Protein AF-A0A953SGT8-F1 (afdb_monomer_lite)

pLDDT: mean 81.7, std 13.34, range [41.25, 96.5]

Radius of gyration: 14.66 Å; chains: 1; bounding box: 43×28×35 Å

Sequence (87 aa):
SLGSFEFFLEGLDGSAIGHWIFPPEEVARSIGDSAAGSHFRFMLRMDPQRERVSSRHASLRAIFTDRESDERVFSTGTATIRVGASD

Foldseek 3Di:
DFWKKKKFKAAPVRHTPDIDIGGRVNQVVQWDADPVGIDGDDDDDDDPPDDQDQWGWIKMKMWTQGPPPRDIDIDIDTDGDDRDPPD

Structure (mmCIF, N/CA/C/O backbone):
data_AF-A0A953SGT8-F1
#
_entry.id   AF-A0A953SGT8-F1
#
loop_
_atom_site.group_PDB
_atom_site.id
_atom_site.type_symbol
_atom_site.label_atom_id
_atom_site.label_alt_id
_atom_site.label_comp_id
_atom_site.label_asym_id
_atom_site.label_entity_id
_atom_site.label_seq_id
_atom_site.pdbx_PDB_ins_code
_atom_site.Cartn_x
_atom_site.Cartn_y
_atom_site.Cartn_z
_atom_site.occupancy
_atom_site.B_iso_or_equiv
_atom_site.auth_seq_id
_atom_site.auth_comp_id
_atom_site.auth_asym_id
_atom_site.auth_atom_id
_atom_site.pdbx_PDB_model_num
ATOM 1 N N . SER A 1 1 ? -11.031 -2.755 16.974 1.00 60.66 1 SER A N 1
ATOM 2 C CA . SER A 1 1 ? -9.825 -3.524 16.592 1.00 60.66 1 SER A CA 1
ATOM 3 C C . SER A 1 1 ? -9.136 -2.792 15.458 1.00 60.66 1 SER A C 1
ATOM 5 O O . SER A 1 1 ? -9.838 -2.197 14.661 1.00 60.66 1 SER A O 1
ATOM 7 N N . LEU A 1 2 ? -7.807 -2.839 15.332 1.00 81.19 2 LEU A N 1
ATOM 8 C CA . LEU A 1 2 ? -7.171 -2.320 14.114 1.00 81.19 2 LEU A CA 1
ATOM 9 C C . LEU A 1 2 ? -7.503 -3.222 12.915 1.00 81.19 2 LEU A C 1
ATOM 11 O O . LEU A 1 2 ? -7.667 -4.436 13.084 1.00 81.19 2 LEU A O 1
ATOM 15 N N . GLY A 1 3 ? -7.661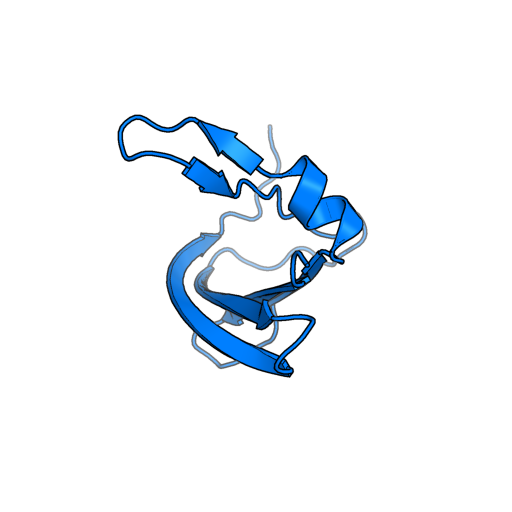 -2.595 11.751 1.00 92.56 3 GLY A N 1
ATOM 16 C CA . GLY A 1 3 ? -7.902 -3.229 10.455 1.00 92.56 3 GLY A CA 1
ATOM 17 C C . GLY A 1 3 ? -6.613 -3.610 9.726 1.00 92.56 3 GLY A C 1
ATOM 18 O O . GLY A 1 3 ? -5.537 -3.597 10.322 1.00 92.56 3 GLY A O 1
ATOM 19 N N . SER A 1 4 ? -6.709 -3.932 8.439 1.00 95.94 4 SER A N 1
ATOM 20 C CA . SER A 1 4 ? -5.561 -4.198 7.559 1.00 95.94 4 SER A CA 1
ATOM 21 C C . SER A 1 4 ? -5.370 -3.082 6.534 1.00 95.94 4 SER A C 1
ATOM 23 O O . SER A 1 4 ? -6.299 -2.333 6.231 1.00 95.94 4 SER A O 1
ATOM 25 N N . PHE A 1 5 ? -4.157 -2.977 5.990 1.00 95.06 5 PHE A N 1
ATOM 26 C CA . PHE A 1 5 ? -3.885 -2.144 4.822 1.00 95.06 5 PHE A CA 1
ATOM 27 C C . PHE A 1 5 ? -3.442 -2.994 3.636 1.00 95.06 5 PHE A C 1
ATOM 29 O O . PHE A 1 5 ? -2.602 -3.882 3.775 1.00 95.06 5 PHE A O 1
ATOM 36 N N . GLU A 1 6 ? -3.935 -2.657 2.453 1.00 96.50 6 GLU A N 1
ATOM 37 C CA . GLU A 1 6 ? -3.411 -3.144 1.183 1.00 96.50 6 GLU A CA 1
ATOM 38 C C . GLU A 1 6 ? -2.918 -1.972 0.340 1.00 96.50 6 GLU A C 1
ATOM 40 O O . GLU A 1 6 ? -3.616 -0.968 0.182 1.00 96.50 6 GLU A O 1
ATOM 45 N N . PHE A 1 7 ? -1.727 -2.109 -0.235 1.00 94.81 7 PHE A N 1
ATOM 46 C CA . PHE A 1 7 ? -1.153 -1.131 -1.150 1.00 94.81 7 PHE A CA 1
ATOM 47 C C . PHE A 1 7 ? -0.986 -1.750 -2.527 1.00 94.81 7 PHE A C 1
ATOM 49 O O . PHE A 1 7 ? -0.348 -2.792 -2.659 1.00 94.81 7 PHE A O 1
ATOM 56 N N . PHE A 1 8 ? -1.506 -1.077 -3.548 1.00 93.94 8 PHE A N 1
ATOM 57 C CA . PHE A 1 8 ? -1.370 -1.451 -4.951 1.00 93.94 8 PHE A CA 1
ATOM 58 C C . PHE A 1 8 ? -0.605 -0.366 -5.687 1.00 93.94 8 PHE A C 1
ATOM 60 O O . PHE A 1 8 ? -0.978 0.807 -5.644 1.00 93.94 8 PHE A O 1
ATOM 67 N N . LEU A 1 9 ? 0.457 -0.765 -6.371 1.00 91.88 9 LEU A N 1
ATOM 68 C CA . LEU A 1 9 ? 1.219 0.091 -7.263 1.00 91.88 9 LEU A CA 1
ATOM 69 C C . LEU A 1 9 ? 0.948 -0.363 -8.690 1.00 91.88 9 LEU A C 1
ATOM 71 O O . LEU A 1 9 ? 1.298 -1.484 -9.061 1.00 91.88 9 LEU A O 1
ATOM 75 N N . GLU A 1 10 ? 0.315 0.499 -9.472 1.00 91.44 10 GLU A N 1
ATOM 76 C CA . GLU A 1 10 ? -0.172 0.191 -10.817 1.00 91.44 10 GLU A CA 1
ATOM 77 C C . GLU A 1 10 ? 0.439 1.177 -11.820 1.00 91.44 10 GLU A C 1
ATOM 79 O O . GLU A 1 10 ? 0.524 2.380 -11.562 1.00 91.44 10 GLU A O 1
ATOM 84 N N . GLY A 1 11 ? 0.897 0.676 -12.967 1.00 88.50 11 GLY A N 1
ATOM 85 C CA . GLY A 1 11 ? 1.283 1.518 -14.094 1.00 88.50 11 GLY A CA 1
ATOM 86 C C . GLY A 1 11 ? 0.069 2.248 -14.671 1.00 88.50 11 GLY A C 1
ATOM 87 O O . GLY A 1 11 ? -1.070 1.823 -14.493 1.00 88.50 11 GLY A O 1
ATOM 88 N N . LEU A 1 12 ? 0.296 3.343 -15.402 1.00 84.12 12 LEU A N 1
ATOM 89 C CA . LEU A 1 12 ? -0.797 4.072 -16.071 1.00 84.12 12 LEU A CA 1
ATOM 90 C C . LEU A 1 12 ? -1.528 3.236 -17.140 1.00 84.12 12 LEU A C 1
ATOM 92 O O . LEU A 1 12 ? -2.643 3.571 -17.523 1.00 84.12 12 LEU A O 1
ATOM 96 N N . ASP A 1 13 ? -0.901 2.158 -17.611 1.00 86.69 13 ASP A N 1
ATOM 97 C CA . ASP A 1 13 ? -1.467 1.155 -18.517 1.00 86.69 13 ASP A CA 1
ATOM 98 C C . ASP A 1 13 ? -2.294 0.074 -17.794 1.00 86.69 13 ASP A C 1
ATOM 100 O O . ASP A 1 13 ? -2.782 -0.857 -18.430 1.00 86.69 13 ASP A O 1
ATOM 104 N N . GLY A 1 14 ? -2.438 0.174 -16.469 1.00 85.81 14 GLY A N 1
ATOM 105 C CA . GLY A 1 14 ? -3.103 -0.823 -15.632 1.00 85.81 14 GLY A CA 1
ATOM 106 C C . GLY A 1 14 ? -2.226 -2.025 -15.274 1.00 85.81 14 GLY A C 1
ATOM 107 O O . GLY A 1 14 ? -2.712 -2.960 -14.640 1.00 85.81 14 GLY A O 1
ATOM 108 N N . SER A 1 15 ? -0.940 -2.035 -15.649 1.00 87.38 15 SER A N 1
ATOM 109 C CA . SER A 1 15 ? -0.036 -3.127 -15.275 1.00 87.38 15 SER A CA 1
ATOM 110 C C . SER A 1 15 ? 0.223 -3.141 -13.765 1.00 87.38 15 SER A C 1
ATOM 112 O O . SER A 1 15 ? 0.547 -2.119 -13.157 1.00 87.38 15 SER A O 1
ATOM 114 N N . ALA A 1 16 ? 0.107 -4.312 -13.138 1.00 89.44 16 ALA A N 1
ATOM 115 C CA . ALA A 1 16 ? 0.405 -4.469 -11.718 1.00 89.44 16 ALA A CA 1
ATOM 116 C C . ALA A 1 16 ? 1.923 -4.417 -11.485 1.00 89.44 16 ALA A C 1
ATOM 118 O O . ALA A 1 16 ? 2.660 -5.327 -11.868 1.00 89.44 16 ALA A O 1
ATOM 119 N N . ILE A 1 17 ? 2.394 -3.359 -10.823 1.00 87.19 17 ILE A N 1
ATOM 120 C CA . ILE A 1 17 ? 3.805 -3.189 -10.471 1.00 87.19 17 ILE A CA 1
ATOM 121 C C . ILE A 1 17 ? 4.076 -3.781 -9.098 1.00 87.19 17 ILE A C 1
ATOM 123 O O . ILE A 1 17 ? 5.106 -4.412 -8.936 1.00 87.19 17 ILE A O 1
ATOM 127 N N . GLY A 1 18 ? 3.200 -3.643 -8.105 1.00 89.12 18 GLY A N 1
ATOM 128 C CA . GLY A 1 18 ? 3.442 -4.181 -6.763 1.00 89.12 18 GLY A CA 1
ATOM 129 C C . GLY A 1 18 ? 2.187 -4.264 -5.909 1.00 89.12 18 GLY A C 1
ATOM 130 O O . GLY A 1 18 ? 1.249 -3.496 -6.108 1.00 89.12 18 GLY A O 1
ATOM 131 N N . HIS A 1 19 ? 2.189 -5.208 -4.970 1.00 93.75 19 HIS A N 1
ATOM 132 C CA . HIS A 1 19 ? 1.115 -5.415 -4.004 1.00 93.75 19 HIS A CA 1
ATOM 133 C C . HIS A 1 19 ? 1.723 -5.745 -2.644 1.00 93.75 19 HIS A C 1
ATOM 135 O O . HIS A 1 19 ? 2.609 -6.595 -2.552 1.00 93.75 19 HIS A O 1
ATOM 141 N N . TRP A 1 20 ? 1.264 -5.051 -1.606 1.00 95.56 20 TRP A N 1
ATOM 142 C CA . TRP A 1 20 ? 1.678 -5.273 -0.223 1.00 95.56 20 TRP A CA 1
ATOM 143 C C . TRP A 1 20 ? 0.454 -5.360 0.666 1.00 95.56 20 TRP A C 1
ATOM 145 O O . TRP A 1 20 ? -0.464 -4.553 0.531 1.00 95.56 20 TRP A O 1
ATOM 155 N N . ILE A 1 21 ? 0.479 -6.307 1.596 1.00 95.31 21 ILE A N 1
ATOM 156 C CA . ILE A 1 21 ? -0.585 -6.526 2.568 1.00 95.31 21 ILE A CA 1
ATOM 157 C C . ILE A 1 21 ? 0.034 -6.385 3.954 1.00 95.31 21 ILE A C 1
ATOM 159 O O . ILE A 1 21 ? 0.985 -7.093 4.275 1.00 95.31 21 ILE A O 1
ATOM 163 N N . PHE A 1 22 ? -0.515 -5.479 4.756 1.00 94.88 22 PHE A N 1
ATOM 164 C CA . PHE A 1 22 ? -0.136 -5.256 6.145 1.00 94.88 22 PHE A CA 1
ATOM 165 C C . PHE A 1 22 ? -1.282 -5.735 7.040 1.00 94.88 22 PHE A C 1
ATOM 167 O O . PHE A 1 22 ? -2.328 -5.075 7.102 1.00 94.88 22 PHE A O 1
ATOM 174 N N . PRO A 1 23 ? -1.129 -6.890 7.709 1.00 94.69 23 PRO A N 1
ATOM 175 C CA . PRO A 1 23 ? -2.157 -7.421 8.593 1.00 94.69 23 PRO A CA 1
ATOM 176 C C . PRO A 1 23 ? -2.283 -6.576 9.877 1.00 94.69 23 PRO A C 1
ATOM 178 O O . PRO A 1 23 ? -1.390 -5.775 10.180 1.00 94.69 23 PRO A O 1
ATOM 181 N N . PRO A 1 24 ? -3.371 -6.732 10.657 1.00 93.38 24 PRO A N 1
ATOM 182 C CA . PRO A 1 24 ? -3.662 -5.882 11.816 1.00 93.38 24 PRO A CA 1
ATOM 183 C C . PRO A 1 24 ? -2.520 -5.726 12.825 1.00 93.38 24 PRO A C 1
ATOM 185 O O . PRO A 1 24 ? -2.312 -4.645 13.376 1.00 93.38 24 PRO A O 1
ATOM 188 N N . GLU A 1 25 ? -1.753 -6.786 13.062 1.00 92.12 25 GLU A N 1
ATOM 189 C CA . GLU A 1 25 ? -0.595 -6.779 13.951 1.00 92.12 25 GLU A CA 1
ATOM 190 C C . GLU A 1 25 ? 0.550 -5.889 13.452 1.00 92.12 25 GLU A C 1
ATOM 192 O O . GLU A 1 25 ? 1.249 -5.280 14.263 1.00 92.12 25 GLU A O 1
ATOM 197 N N . GLU A 1 26 ? 0.737 -5.771 12.137 1.00 90.62 26 GLU A N 1
ATOM 198 C CA . GLU A 1 26 ? 1.713 -4.855 11.548 1.00 90.62 26 GLU A CA 1
ATOM 199 C C . GLU A 1 26 ? 1.178 -3.426 11.522 1.00 90.62 26 GLU A C 1
ATOM 201 O O . GLU A 1 26 ? 1.914 -2.492 11.845 1.00 90.62 26 GLU A O 1
ATOM 206 N N . VAL A 1 27 ? -0.119 -3.250 11.245 1.00 90.31 27 VAL A N 1
ATOM 207 C CA . VAL A 1 27 ? -0.783 -1.940 11.317 1.00 90.31 27 VAL A CA 1
ATOM 208 C C . VAL A 1 27 ? -0.648 -1.346 12.718 1.00 90.31 27 VAL A C 1
ATOM 210 O O . VAL A 1 27 ? -0.270 -0.184 12.851 1.00 90.31 27 VAL A O 1
ATOM 213 N N . ALA A 1 28 ? -0.833 -2.150 13.767 1.00 88.88 28 ALA A N 1
ATOM 214 C CA . ALA A 1 28 ? -0.629 -1.730 15.154 1.00 88.88 28 ALA A CA 1
ATOM 215 C C . ALA A 1 28 ? 0.780 -1.194 15.430 1.00 88.88 28 ALA A C 1
ATOM 217 O O . ALA A 1 28 ? 0.942 -0.231 16.175 1.00 88.88 28 ALA A O 1
ATOM 218 N N . ARG A 1 29 ? 1.800 -1.792 14.806 1.00 86.00 29 ARG A N 1
ATOM 219 C CA . ARG A 1 29 ? 3.205 -1.380 14.949 1.00 86.00 29 ARG A CA 1
ATOM 220 C C . ARG A 1 29 ? 3.570 -0.175 14.081 1.00 86.00 29 ARG A C 1
ATOM 222 O O . ARG A 1 29 ? 4.617 0.424 14.297 1.00 86.00 29 ARG A O 1
ATOM 229 N N . SER A 1 30 ? 2.736 0.157 13.097 1.00 85.12 30 SER A N 1
ATOM 230 C CA . SER A 1 30 ? 2.969 1.236 12.128 1.00 85.12 30 SER A CA 1
ATOM 231 C C . SER A 1 30 ? 2.460 2.611 12.578 1.00 85.12 30 SER A C 1
ATOM 233 O O . SER A 1 30 ? 2.682 3.604 11.880 1.00 85.12 30 SER A O 1
ATOM 235 N N . ILE A 1 31 ? 1.762 2.676 13.717 1.00 85.75 31 ILE A N 1
ATOM 236 C CA . ILE A 1 31 ? 1.213 3.916 14.274 1.00 85.75 31 ILE A CA 1
ATOM 237 C C . ILE A 1 31 ? 2.354 4.804 14.776 1.00 85.75 31 ILE A C 1
ATOM 239 O O . ILE A 1 31 ? 3.246 4.345 15.488 1.00 85.75 31 ILE A O 1
ATOM 243 N N . GLY A 1 32 ? 2.302 6.090 14.440 1.00 80.94 32 GLY A N 1
ATOM 244 C CA . GLY A 1 32 ? 3.212 7.092 14.983 1.00 80.94 32 GLY A CA 1
ATOM 245 C C . GLY A 1 32 ? 2.609 8.494 15.028 1.00 80.94 32 GLY A C 1
ATOM 246 O O . GLY A 1 32 ? 1.491 8.737 14.562 1.00 80.94 32 GLY A O 1
ATOM 247 N N . ASP A 1 33 ? 3.395 9.440 15.539 1.00 73.69 33 ASP A N 1
ATOM 248 C CA . ASP A 1 33 ? 2.988 10.839 15.712 1.00 73.69 33 ASP A CA 1
ATOM 249 C C . ASP A 1 33 ? 3.493 11.733 14.570 1.00 73.69 33 ASP A C 1
ATOM 251 O O . ASP A 1 33 ? 4.669 11.694 14.197 1.00 73.69 33 ASP A O 1
ATOM 255 N N . SER A 1 34 ? 2.596 12.535 13.992 1.00 68.62 34 SER A N 1
ATOM 256 C CA . SER A 1 34 ? 2.924 13.603 13.037 1.00 68.62 34 SER A CA 1
ATOM 257 C C . SER A 1 34 ? 2.444 14.953 13.569 1.00 68.62 34 SER A C 1
ATOM 259 O O . SER A 1 34 ? 1.605 15.012 14.466 1.00 68.62 34 SER A O 1
ATOM 261 N N . ALA A 1 35 ? 2.911 16.054 12.973 1.00 67.00 35 ALA A N 1
ATOM 262 C CA . ALA A 1 35 ? 2.440 17.400 13.318 1.00 67.00 35 ALA A CA 1
ATOM 263 C C . ALA A 1 35 ? 0.915 17.592 13.132 1.00 67.00 35 ALA A C 1
ATOM 265 O O . ALA A 1 35 ? 0.348 18.509 13.717 1.00 67.00 35 ALA A O 1
ATOM 266 N N . ALA A 1 36 ? 0.254 16.730 12.346 1.00 71.38 36 ALA A N 1
ATOM 267 C CA . ALA A 1 36 ? -1.190 16.742 12.104 1.00 71.38 36 ALA A CA 1
ATOM 268 C C . ALA A 1 36 ? -1.969 15.700 12.942 1.00 71.38 36 ALA A C 1
ATOM 270 O O . ALA A 1 36 ? -3.146 15.465 12.681 1.00 71.38 36 ALA A O 1
ATOM 271 N N . GLY A 1 37 ? -1.329 15.069 13.934 1.00 77.94 37 GLY A N 1
ATOM 272 C CA . GLY A 1 37 ? -1.918 14.016 14.766 1.00 77.94 37 GLY A CA 1
ATOM 273 C C . GLY A 1 37 ? -1.412 12.612 14.422 1.00 77.94 37 GLY A C 1
ATOM 274 O O . GLY A 1 37 ? -0.361 12.442 13.790 1.00 77.94 37 GLY A O 1
ATOM 275 N N . SER A 1 38 ? -2.150 11.597 14.878 1.00 75.81 38 SER A N 1
ATOM 276 C CA . SER A 1 38 ? -1.808 10.188 14.667 1.00 75.81 38 SER A CA 1
ATOM 277 C C . SER A 1 38 ? -1.855 9.820 13.185 1.00 75.81 38 SER A C 1
ATOM 279 O O . SER A 1 38 ? -2.795 10.167 12.472 1.00 75.81 38 SER A O 1
ATOM 281 N N . HIS A 1 39 ? -0.839 9.097 12.724 1.00 82.94 39 HIS A N 1
ATOM 282 C CA . HIS A 1 39 ? -0.723 8.637 11.342 1.00 82.94 39 HIS A CA 1
ATOM 283 C C . HIS A 1 39 ? -0.148 7.219 11.294 1.00 82.94 39 HIS A C 1
ATOM 285 O O . HIS A 1 39 ? 0.458 6.748 12.258 1.00 82.94 39 HIS A O 1
ATOM 291 N N . PHE A 1 40 ? -0.315 6.551 10.153 1.00 84.00 40 PHE A N 1
ATOM 292 C CA . PHE A 1 40 ? 0.302 5.256 9.875 1.00 84.00 40 PHE A CA 1
ATOM 293 C C . PHE A 1 40 ? 1.495 5.434 8.937 1.00 84.00 40 PHE A C 1
ATOM 295 O O . PHE A 1 40 ? 1.445 6.244 8.006 1.00 84.00 40 PHE A O 1
ATOM 302 N N . ARG A 1 41 ? 2.566 4.669 9.157 1.00 86.25 41 ARG A N 1
ATOM 303 C CA . ARG A 1 41 ? 3.768 4.703 8.318 1.00 86.25 41 ARG A CA 1
ATOM 304 C C . ARG A 1 41 ? 4.163 3.304 7.865 1.00 86.25 41 ARG A C 1
ATOM 306 O O . ARG A 1 41 ? 4.536 2.465 8.676 1.00 86.25 41 ARG A O 1
ATOM 313 N N . PHE A 1 42 ? 4.184 3.104 6.551 1.00 86.94 42 PHE A N 1
ATOM 314 C CA . PHE A 1 42 ? 4.558 1.838 5.924 1.00 86.94 42 PHE A CA 1
ATOM 315 C C . PHE A 1 42 ? 5.789 2.005 5.035 1.00 86.94 42 PHE A C 1
ATOM 317 O O . PHE A 1 42 ? 5.965 3.035 4.383 1.00 86.94 42 PHE A O 1
ATOM 324 N N . MET A 1 43 ? 6.637 0.977 4.993 1.00 87.00 43 MET A N 1
ATOM 325 C CA . MET A 1 43 ? 7.775 0.900 4.078 1.00 87.00 43 MET A CA 1
ATOM 326 C C . MET A 1 43 ? 7.504 -0.189 3.043 1.00 87.00 43 MET A C 1
ATOM 328 O O . MET A 1 43 ? 7.553 -1.376 3.356 1.00 87.00 43 MET A O 1
ATOM 332 N N . LEU A 1 44 ? 7.222 0.221 1.808 1.00 88.00 44 LEU A N 1
ATOM 333 C CA . LEU A 1 44 ? 6.920 -0.693 0.708 1.00 88.00 44 LEU A CA 1
ATOM 334 C C . LEU A 1 44 ? 8.230 -1.156 0.065 1.00 88.00 44 LEU A C 1
ATOM 336 O O . LEU A 1 44 ? 8.925 -0.369 -0.579 1.00 88.00 44 LEU A O 1
ATOM 340 N N . ARG A 1 45 ? 8.600 -2.423 0.269 1.00 83.50 45 ARG A N 1
ATOM 341 C CA . ARG A 1 45 ? 9.819 -3.010 -0.308 1.00 83.50 45 ARG A CA 1
ATOM 342 C C . ARG A 1 45 ? 9.460 -3.929 -1.465 1.00 83.50 45 ARG A C 1
ATOM 344 O O . ARG A 1 45 ? 8.646 -4.832 -1.303 1.00 83.50 45 ARG A O 1
ATOM 351 N N . MET A 1 46 ? 10.059 -3.694 -2.626 1.00 80.44 46 MET A N 1
ATOM 352 C CA . MET A 1 46 ? 9.952 -4.605 -3.766 1.00 80.44 46 MET A CA 1
ATOM 353 C C . MET A 1 46 ? 10.811 -5.847 -3.516 1.00 80.44 46 MET A C 1
ATOM 355 O O . MET A 1 46 ? 11.854 -5.747 -2.867 1.00 80.44 46 MET A O 1
ATOM 359 N N . ASP A 1 47 ? 10.383 -6.995 -4.040 1.00 75.56 47 ASP A N 1
ATOM 360 C CA . ASP A 1 47 ? 11.200 -8.209 -4.036 1.00 75.56 47 ASP A CA 1
ATOM 361 C C . ASP A 1 47 ? 12.549 -7.925 -4.731 1.00 75.56 47 ASP A C 1
ATOM 363 O O . ASP A 1 47 ? 12.551 -7.436 -5.867 1.00 75.56 47 ASP A O 1
ATOM 367 N N . PRO A 1 48 ? 13.694 -8.188 -4.074 1.00 68.25 48 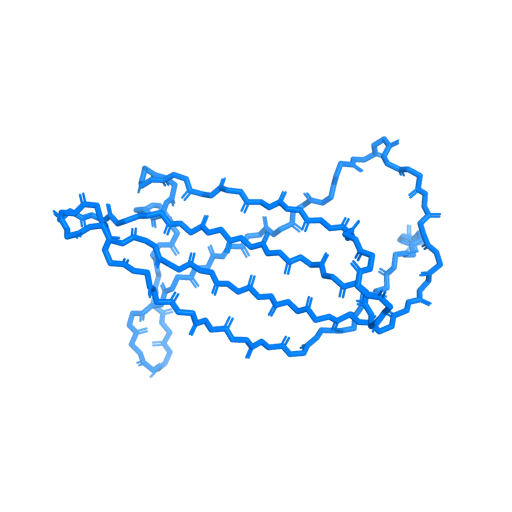PRO A N 1
ATOM 368 C CA . PRO A 1 48 ? 15.009 -7.954 -4.662 1.00 68.25 48 PRO A CA 1
ATOM 369 C C . PRO A 1 48 ? 15.301 -8.824 -5.896 1.00 68.25 48 PRO A C 1
ATOM 371 O O . PRO A 1 48 ? 16.161 -8.456 -6.690 1.00 68.25 48 PRO A O 1
ATOM 374 N N . GLN A 1 49 ? 14.610 -9.954 -6.076 1.00 68.50 49 GLN A N 1
ATOM 375 C CA . GLN A 1 49 ? 14.758 -10.843 -7.236 1.00 68.50 49 GLN A CA 1
ATOM 376 C C . GLN A 1 49 ? 13.887 -10.434 -8.427 1.00 68.50 49 GLN A C 1
ATOM 378 O O . GLN A 1 49 ? 13.929 -11.075 -9.477 1.00 68.50 49 GLN A O 1
ATOM 383 N N . ARG A 1 50 ? 13.072 -9.387 -8.287 1.00 68.81 50 ARG A N 1
ATOM 384 C CA . ARG A 1 50 ? 12.136 -9.000 -9.336 1.00 68.81 50 ARG A CA 1
ATOM 385 C C . ARG A 1 50 ? 12.865 -8.389 -10.524 1.00 68.81 50 ARG A C 1
ATOM 387 O O . ARG A 1 50 ? 13.764 -7.564 -10.353 1.00 68.81 50 ARG A O 1
ATOM 394 N N . GLU A 1 51 ? 12.436 -8.762 -11.730 1.00 67.62 51 GLU A N 1
ATOM 395 C CA . GLU A 1 51 ? 12.960 -8.162 -12.953 1.00 67.62 51 GLU A CA 1
ATOM 396 C C . GLU A 1 51 ? 12.843 -6.641 -12.888 1.00 67.62 51 GLU A C 1
ATOM 398 O O . GLU A 1 51 ? 11.800 -6.066 -12.550 1.00 67.62 51 GLU A O 1
ATOM 403 N N . ARG A 1 52 ? 13.957 -5.979 -13.194 1.00 68.44 52 ARG A N 1
ATOM 404 C CA . ARG A 1 52 ? 14.034 -4.530 -13.146 1.00 68.44 52 ARG A CA 1
ATOM 405 C C . ARG A 1 52 ? 13.150 -3.945 -14.240 1.00 68.44 52 ARG A C 1
ATOM 407 O O . ARG A 1 52 ? 13.407 -4.126 -15.426 1.00 68.44 52 ARG A O 1
ATOM 414 N N . VAL A 1 53 ? 12.137 -3.189 -13.832 1.00 68.19 53 VAL A N 1
ATOM 415 C CA . VAL A 1 53 ? 11.282 -2.438 -14.754 1.00 68.19 53 VAL A CA 1
ATOM 416 C C . VAL A 1 53 ? 11.882 -1.070 -15.067 1.00 68.19 53 VAL A C 1
ATOM 418 O O . VAL A 1 53 ? 12.525 -0.440 -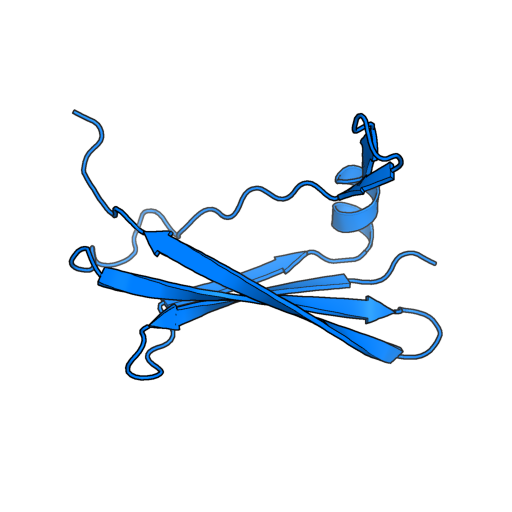14.226 1.00 68.19 53 VAL A O 1
ATOM 421 N N . SER A 1 54 ? 11.650 -0.588 -16.287 1.00 69.88 54 SER A N 1
ATOM 422 C CA . SER A 1 54 ? 11.969 0.785 -16.677 1.00 69.88 54 SER A CA 1
ATOM 423 C C . SER A 1 54 ? 11.210 1.802 -15.817 1.00 69.88 54 SER A C 1
ATOM 425 O O . SER A 1 54 ? 10.029 1.605 -15.506 1.00 69.88 54 SER A O 1
ATOM 427 N N . SER A 1 55 ? 11.886 2.904 -15.470 1.00 78.50 55 SER A N 1
ATOM 428 C CA . SER A 1 55 ? 11.275 4.052 -14.789 1.00 78.50 55 SER A CA 1
ATOM 429 C C . SER A 1 55 ? 10.035 4.518 -15.546 1.00 78.50 55 SER A C 1
ATOM 431 O O . SER A 1 55 ? 10.094 4.754 -16.753 1.00 78.50 55 SER A O 1
ATOM 433 N N . ARG A 1 56 ? 8.916 4.654 -14.833 1.00 77.38 56 ARG A N 1
ATOM 434 C CA . ARG A 1 56 ? 7.628 5.063 -15.400 1.00 77.38 56 ARG A CA 1
ATOM 435 C C . ARG A 1 56 ? 6.739 5.696 -14.331 1.00 77.38 56 ARG A C 1
ATOM 437 O O . ARG A 1 56 ? 6.953 5.497 -13.134 1.00 77.38 56 ARG A O 1
ATOM 444 N N . HIS A 1 57 ? 5.742 6.456 -14.772 1.00 82.50 57 HIS A N 1
ATOM 445 C CA . HIS A 1 57 ? 4.689 6.960 -13.895 1.00 82.50 57 HIS A CA 1
ATOM 446 C C . HIS A 1 57 ? 3.794 5.817 -13.405 1.00 82.50 57 HIS A C 1
ATOM 448 O O . HIS A 1 57 ? 3.520 4.877 -14.154 1.00 82.50 57 HIS A O 1
ATOM 454 N N . ALA A 1 58 ? 3.339 5.921 -12.157 1.00 87.94 58 ALA A N 1
ATOM 455 C CA . ALA A 1 58 ? 2.465 4.942 -11.531 1.00 87.94 58 ALA A CA 1
ATOM 456 C C . ALA A 1 58 ? 1.460 5.611 -10.584 1.00 87.94 58 ALA A C 1
ATOM 458 O O . ALA A 1 58 ? 1.644 6.743 -10.128 1.00 87.94 58 ALA A O 1
ATOM 459 N N . SER A 1 59 ? 0.396 4.883 -10.279 1.00 89.44 59 SER A N 1
ATOM 460 C CA . SER A 1 59 ? -0.575 5.225 -9.250 1.00 89.44 59 SER A CA 1
ATOM 461 C C . SER A 1 59 ? -0.352 4.332 -8.035 1.00 89.44 59 SER A C 1
ATOM 463 O O . SER A 1 59 ? -0.157 3.125 -8.188 1.00 89.44 59 SER A O 1
ATOM 465 N N . LEU A 1 60 ? -0.367 4.921 -6.837 1.00 91.00 60 LEU A N 1
ATOM 466 C CA . LEU A 1 60 ? -0.361 4.177 -5.581 1.00 91.00 60 LEU A CA 1
ATOM 467 C C . LEU A 1 60 ? -1.747 4.288 -4.951 1.00 91.00 60 LEU A C 1
ATOM 469 O O . LEU A 1 60 ? -2.207 5.375 -4.596 1.00 91.00 60 LEU A O 1
ATOM 473 N N . ARG A 1 61 ? -2.398 3.144 -4.775 1.00 92.19 61 ARG A N 1
ATOM 474 C CA . ARG A 1 61 ? -3.688 3.031 -4.102 1.00 92.19 61 ARG A CA 1
ATOM 475 C C . ARG A 1 61 ? -3.500 2.329 -2.768 1.00 92.19 61 ARG A C 1
ATOM 477 O O . ARG A 1 61 ? -2.890 1.265 -2.717 1.00 92.19 61 ARG A O 1
ATOM 484 N N . ALA A 1 62 ? -4.039 2.920 -1.711 1.00 92.81 62 ALA A N 1
ATOM 485 C CA . ALA A 1 62 ? -4.116 2.324 -0.388 1.00 92.81 62 ALA A CA 1
ATOM 486 C C . ALA A 1 62 ? -5.573 1.976 -0.072 1.00 92.81 62 ALA A C 1
ATOM 488 O O . ALA A 1 62 ? -6.482 2.766 -0.340 1.00 92.81 62 ALA A O 1
ATOM 489 N N . ILE A 1 63 ? -5.789 0.801 0.504 1.00 94.50 63 ILE A N 1
ATOM 490 C CA . ILE A 1 63 ? -7.091 0.340 0.976 1.00 94.50 63 ILE A CA 1
ATOM 491 C C . ILE A 1 63 ? -6.933 -0.010 2.445 1.00 94.50 63 ILE A C 1
ATOM 493 O O . ILE A 1 63 ? -6.096 -0.842 2.779 1.00 94.50 63 ILE A O 1
ATOM 497 N N . PHE A 1 64 ? -7.719 0.625 3.303 1.00 93.25 64 PHE A N 1
ATOM 498 C CA . PHE A 1 64 ? -7.888 0.193 4.683 1.00 93.25 64 PHE A CA 1
ATOM 499 C C . PHE A 1 64 ? -9.150 -0.660 4.778 1.00 93.25 64 PHE A C 1
ATOM 501 O O . PHE A 1 64 ? -10.191 -0.238 4.276 1.00 93.25 64 PHE A O 1
ATOM 508 N N . THR A 1 65 ? -9.065 -1.818 5.423 1.00 94.81 65 THR A N 1
ATOM 509 C CA . THR A 1 65 ? -10.225 -2.670 5.712 1.00 94.81 65 THR A CA 1
ATOM 510 C C . THR A 1 65 ? -10.393 -2.770 7.220 1.00 94.81 65 THR A C 1
ATOM 512 O O . THR A 1 65 ? -9.507 -3.297 7.898 1.00 94.81 65 THR A O 1
ATOM 515 N N . ASP A 1 66 ? -11.500 -2.256 7.753 1.00 90.81 66 ASP A N 1
ATOM 516 C CA . ASP A 1 66 ? -11.808 -2.371 9.177 1.00 90.81 66 ASP A CA 1
ATOM 517 C C . ASP A 1 66 ? -12.085 -3.832 9.556 1.00 90.81 66 ASP A C 1
ATOM 519 O O . ASP A 1 66 ? -12.757 -4.561 8.833 1.00 90.81 66 ASP A O 1
ATOM 523 N N . ARG A 1 67 ? -11.562 -4.287 10.699 1.00 90.62 67 ARG A N 1
ATOM 524 C CA . ARG A 1 67 ? -11.683 -5.702 11.091 1.00 90.62 67 ARG A CA 1
ATOM 525 C C . ARG A 1 67 ? -13.075 -6.060 11.614 1.00 90.62 67 ARG A C 1
ATOM 527 O O . ARG A 1 67 ? -13.456 -7.224 11.555 1.00 90.62 67 ARG A O 1
ATOM 534 N N . GLU A 1 68 ? -13.778 -5.113 12.223 1.00 90.44 68 GLU A N 1
ATOM 535 C CA . GLU A 1 68 ? -15.059 -5.372 12.885 1.00 90.44 68 GLU A CA 1
ATOM 536 C C . GLU A 1 68 ? -16.225 -5.235 11.911 1.00 90.44 68 GLU A C 1
ATOM 538 O O . GLU A 1 68 ? -17.127 -6.071 11.931 1.00 90.44 68 GLU A O 1
ATOM 543 N N . SER A 1 69 ? -16.201 -4.215 11.053 1.00 91.44 69 SER A N 1
ATOM 544 C CA . SER A 1 69 ? -17.269 -3.957 10.084 1.00 91.44 69 SER A CA 1
ATOM 545 C C . SER A 1 69 ? -17.016 -4.537 8.691 1.00 91.44 69 SER A C 1
ATOM 547 O O . SER A 1 69 ? -17.950 -4.569 7.892 1.00 91.44 69 SER A O 1
ATOM 549 N N . ASP A 1 70 ? -15.783 -4.967 8.387 1.00 91.06 70 ASP A N 1
ATOM 550 C CA . ASP A 1 70 ? -15.317 -5.314 7.030 1.00 91.06 70 ASP A CA 1
ATOM 551 C C . ASP A 1 70 ? -15.463 -4.150 6.021 1.00 91.06 70 ASP A C 1
ATOM 553 O O . ASP A 1 70 ? -15.438 -4.325 4.801 1.00 91.06 70 ASP A O 1
ATOM 557 N N . GLU A 1 71 ? -15.620 -2.920 6.523 1.00 92.69 71 GLU A N 1
ATOM 558 C CA . GLU A 1 71 ? -15.731 -1.728 5.69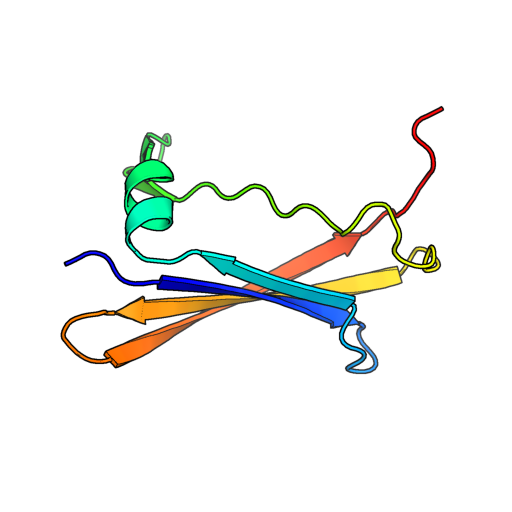0 1.00 92.69 71 GLU A CA 1
ATOM 559 C C . GLU A 1 71 ? -14.387 -1.394 5.042 1.00 92.69 71 GLU A C 1
ATOM 561 O O . GLU A 1 71 ? -13.333 -1.438 5.681 1.00 92.69 71 GLU A O 1
ATOM 566 N N . ARG A 1 72 ? -14.432 -1.002 3.763 1.00 92.62 72 ARG A N 1
ATOM 567 C CA . ARG A 1 72 ? -13.245 -0.666 2.974 1.00 92.62 72 ARG A CA 1
ATOM 568 C C . ARG A 1 72 ? -13.193 0.823 2.671 1.00 92.62 72 ARG A C 1
ATOM 570 O O . ARG A 1 72 ? -14.063 1.356 1.985 1.00 92.62 72 ARG A O 1
ATOM 577 N N . VAL A 1 73 ? -12.119 1.471 3.112 1.00 89.19 73 VAL A N 1
ATOM 578 C CA . VAL A 1 73 ? -11.832 2.884 2.856 1.00 89.19 73 VAL A CA 1
ATOM 579 C C . VAL A 1 73 ? -10.676 2.995 1.870 1.00 89.19 73 VAL A C 1
ATOM 581 O O . VAL A 1 73 ? -9.607 2.417 2.066 1.00 89.19 73 VAL A O 1
ATOM 584 N N . PHE A 1 74 ? -10.883 3.761 0.802 1.00 89.69 74 PHE A N 1
ATOM 585 C CA . PHE A 1 74 ? -9.926 3.905 -0.291 1.00 89.69 74 PHE A CA 1
ATOM 586 C C . PHE A 1 74 ? -9.246 5.269 -0.232 1.00 89.69 74 PHE A C 1
ATOM 588 O O . PHE A 1 74 ? -9.904 6.297 -0.085 1.00 89.69 74 PHE A O 1
ATOM 595 N N . SER A 1 75 ? -7.932 5.284 -0.425 1.00 84.69 75 SER A N 1
ATOM 596 C CA . SER A 1 75 ? -7.158 6.505 -0.632 1.00 84.69 75 SER A CA 1
ATOM 597 C C . SER A 1 75 ? -6.258 6.336 -1.850 1.00 84.69 75 SER A C 1
ATOM 599 O O . SER A 1 75 ? -5.622 5.296 -2.030 1.00 84.69 75 SER A O 1
ATOM 601 N N . THR A 1 76 ? -6.228 7.350 -2.714 1.00 80.81 76 THR A N 1
ATOM 602 C CA . THR A 1 76 ? -5.447 7.325 -3.957 1.00 80.81 76 THR A CA 1
ATOM 603 C C . THR A 1 76 ? -4.435 8.458 -3.947 1.00 80.81 76 THR A C 1
ATOM 605 O O . THR A 1 76 ? -4.785 9.601 -3.659 1.00 80.81 76 THR A O 1
ATOM 608 N N . GLY A 1 77 ? -3.187 8.142 -4.286 1.00 76.62 77 GLY A N 1
ATOM 609 C CA . GLY A 1 77 ? -2.113 9.111 -4.462 1.00 76.62 77 GLY A CA 1
ATOM 610 C C . GLY A 1 77 ? -1.329 8.852 -5.747 1.00 76.62 77 GLY A C 1
ATOM 611 O O . GLY A 1 77 ? -1.309 7.743 -6.281 1.00 76.62 77 GLY A O 1
ATOM 612 N N . THR A 1 78 ? -0.662 9.884 -6.257 1.00 73.44 78 THR A N 1
ATOM 613 C CA . THR A 1 78 ? 0.261 9.748 -7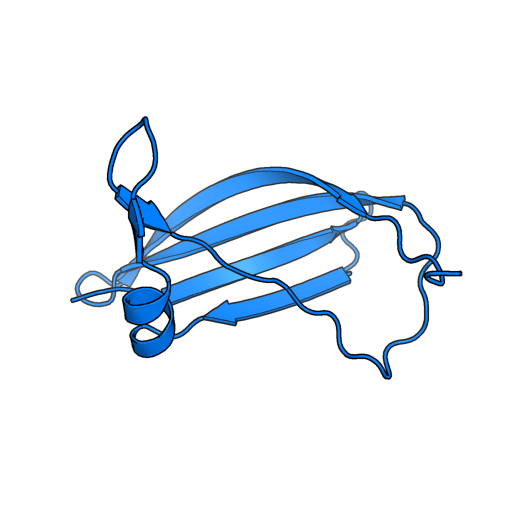.388 1.00 73.44 78 THR A CA 1
ATOM 614 C C . THR A 1 78 ? 1.673 9.462 -6.883 1.00 73.44 78 THR A C 1
ATOM 616 O O . THR A 1 78 ? 2.114 10.024 -5.879 1.00 73.44 78 THR A O 1
ATOM 619 N N . ALA A 1 79 ? 2.404 8.587 -7.576 1.00 65.38 79 ALA A N 1
ATOM 620 C CA . ALA A 1 79 ? 3.788 8.266 -7.248 1.00 65.38 79 ALA A CA 1
ATOM 621 C C . ALA A 1 79 ? 4.655 8.261 -8.514 1.00 65.38 79 ALA A C 1
ATOM 623 O O . ALA A 1 79 ? 4.233 7.846 -9.592 1.00 65.38 79 ALA A O 1
ATOM 624 N N . THR A 1 80 ? 5.905 8.705 -8.395 1.00 58.12 80 THR A N 1
ATOM 625 C CA . THR A 1 80 ? 6.919 8.458 -9.430 1.00 58.12 80 THR A CA 1
ATOM 626 C C . THR A 1 80 ? 7.892 7.429 -8.890 1.00 58.12 80 THR A C 1
ATOM 628 O O . THR A 1 80 ? 8.541 7.676 -7.875 1.00 58.12 80 THR A O 1
ATOM 631 N N . ILE A 1 81 ? 8.006 6.283 -9.558 1.00 62.00 81 ILE A N 1
ATOM 632 C CA . ILE A 1 81 ? 8.924 5.225 -9.140 1.00 62.00 81 ILE A CA 1
ATOM 633 C C . ILE A 1 81 ? 10.191 5.339 -9.979 1.00 62.00 81 ILE A C 1
ATOM 635 O O . ILE A 1 81 ? 10.149 5.295 -11.211 1.00 62.00 81 ILE A O 1
ATOM 639 N N . ARG A 1 82 ? 11.337 5.452 -9.310 1.00 55.69 82 ARG A N 1
ATOM 640 C CA . ARG A 1 82 ? 12.645 5.280 -9.941 1.00 55.69 82 ARG A CA 1
ATOM 641 C C . ARG A 1 82 ? 13.215 3.955 -9.463 1.00 55.69 82 ARG A C 1
ATOM 643 O O . ARG A 1 82 ? 13.618 3.845 -8.311 1.00 55.69 82 ARG A O 1
ATOM 650 N N . VAL A 1 83 ? 13.236 2.955 -10.340 1.00 54.97 83 VAL A N 1
ATOM 651 C CA . VAL A 1 83 ? 13.887 1.666 -10.063 1.00 54.97 83 VAL A CA 1
ATOM 652 C C . VAL A 1 83 ? 15.295 1.726 -10.666 1.00 54.97 83 VAL A C 1
ATOM 654 O O . VAL A 1 83 ? 15.548 1.335 -11.809 1.00 54.97 83 VAL A O 1
ATOM 657 N N . GLY A 1 84 ? 16.195 2.358 -9.912 1.00 45.03 84 GLY A N 1
ATOM 658 C CA . GLY A 1 84 ? 17.586 2.646 -10.268 1.00 45.03 84 GLY A CA 1
ATOM 659 C C . GLY A 1 84 ? 18.565 1.870 -9.390 1.00 45.03 84 GLY A C 1
ATOM 660 O O . GLY A 1 84 ? 18.243 1.634 -8.231 1.00 45.03 84 GLY A O 1
ATOM 661 N N . ALA A 1 85 ? 19.745 1.503 -9.903 1.00 41.25 85 ALA A N 1
ATOM 662 C CA . ALA A 1 85 ? 20.842 1.113 -9.021 1.00 41.25 85 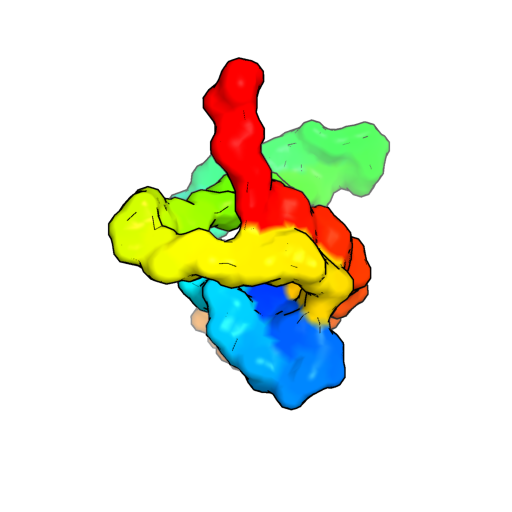ALA A CA 1
ATOM 663 C C . ALA A 1 85 ? 21.139 2.308 -8.106 1.00 41.25 85 ALA A C 1
ATOM 665 O O . ALA A 1 85 ? 21.232 3.440 -8.587 1.00 41.25 85 ALA A O 1
ATOM 666 N N . SER A 1 86 ? 21.202 2.067 -6.801 1.00 43.84 86 SER A N 1
ATOM 667 C CA . SER A 1 86 ? 21.958 2.954 -5.930 1.00 43.84 86 SER A CA 1
ATOM 668 C C . SER A 1 86 ? 23.416 2.725 -6.302 1.00 43.84 86 SER A C 1
ATOM 670 O O . SER A 1 86 ? 23.971 1.694 -5.929 1.00 43.84 86 SER A O 1
ATOM 672 N N . ASP A 1 87 ? 23.962 3.607 -7.135 1.00 44.94 87 ASP A N 1
ATOM 673 C CA . ASP A 1 87 ? 25.413 3.782 -7.190 1.00 44.94 87 ASP A CA 1
ATOM 674 C C . ASP A 1 87 ? 25.899 4.333 -5.840 1.00 44.94 87 ASP A C 1
ATOM 676 O O . ASP A 1 87 ? 25.177 5.182 -5.253 1.00 44.94 87 ASP A O 1
#

Secondary structure (DSSP, 8-state):
---EEEEEEEETTS-EEEEEEE-HHHHHHTEEEETTEEEE-------TTSPPPPPEEEEEEEEEE-TTT--EEEEEEEEEE------